Protein AF-A0A6A5HI96-F1 (afdb_monomer_lite)

Secondary structure (DSSP, 8-state):
-EEE-SHHHHHHHHHS-SS-EEEEEEPB-TTSSBP--EETTTTEE--HHHHHHTTTTT-EEEEEE-SSS----EEEEEETTEEEEEEE--S--HHHHHHHHHHHHHHHHHHHHHTT-

pLDDT: mean 87.18, std 9.17, range [48.94, 96.75]

Sequence (117 aa):
MKFLETEDDVLRAIAYPEKPVLILYYSLDYENKVFKPWDYDNGGLFDIFEFLKKYETEFDIYFRKRKNDDADWMFCIYYKNQSIAKEHFHEYYSRDVDNKIQKYIKDIECFKRSDNQ

Structure (mmCIF, N/CA/C/O backbone):
data_AF-A0A6A5HI96-F1
#
_entry.id   AF-A0A6A5HI96-F1
#
loop_
_atom_site.group_PDB
_atom_site.id
_atom_site.type_symbol
_atom_site.label_atom_id
_atom_site.label_alt_id
_atom_site.label_comp_id
_atom_site.label_asym_id
_atom_site.label_entity_id
_atom_site.label_seq_id
_atom_site.pdbx_PDB_ins_code
_atom_site.Cartn_x
_atom_site.Cartn_y
_atom_site.Cartn_z
_atom_site.occupancy
_atom_site.B_iso_or_equiv
_atom_site.auth_seq_id
_atom_site.auth_comp_id
_atom_site.auth_asym_id
_atom_site.auth_atom_id
_atom_site.pdbx_PDB_model_num
ATOM 1 N N . MET A 1 1 ? 6.796 -5.993 5.815 1.00 87.50 1 MET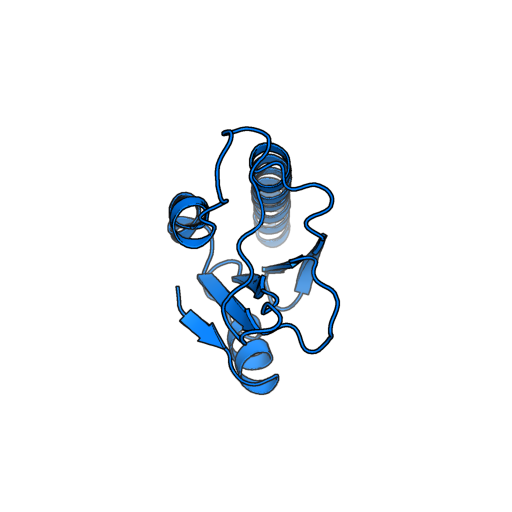 A N 1
ATOM 2 C CA . MET A 1 1 ? 6.317 -5.917 4.412 1.00 87.50 1 MET A CA 1
ATOM 3 C C . MET A 1 1 ? 6.273 -7.294 3.744 1.00 87.50 1 MET A C 1
ATOM 5 O O . MET A 1 1 ? 7.171 -8.088 4.008 1.00 87.50 1 MET A O 1
ATOM 9 N N . LYS A 1 2 ? 5.267 -7.603 2.905 1.00 90.50 2 LYS A N 1
ATOM 10 C CA . LYS A 1 2 ? 5.154 -8.884 2.154 1.00 90.50 2 LYS A CA 1
ATOM 11 C C . LYS A 1 2 ? 4.566 -8.690 0.745 1.00 90.50 2 LYS A C 1
ATOM 13 O O . LYS A 1 2 ? 3.799 -7.757 0.539 1.00 90.50 2 LYS A O 1
ATOM 18 N N . PHE A 1 3 ? 4.885 -9.579 -0.198 1.00 91.88 3 PHE A N 1
ATOM 19 C CA . PHE A 1 3 ? 4.302 -9.586 -1.549 1.00 91.88 3 PHE A CA 1
ATOM 20 C C . PHE A 1 3 ? 3.083 -10.512 -1.623 1.00 91.88 3 PHE A C 1
ATOM 22 O O . PHE A 1 3 ? 3.074 -11.576 -1.004 1.00 91.88 3 PHE A O 1
ATOM 29 N N . LEU A 1 4 ? 2.060 -10.082 -2.358 1.00 93.81 4 LEU A N 1
ATOM 30 C CA . LEU A 1 4 ? 0.810 -10.795 -2.594 1.00 93.81 4 LEU A CA 1
ATOM 31 C C . LEU A 1 4 ? 0.698 -11.114 -4.084 1.00 93.81 4 LEU A C 1
ATOM 33 O O . LEU A 1 4 ? 0.716 -10.206 -4.920 1.00 93.81 4 LEU A O 1
ATOM 37 N N . GLU A 1 5 ? 0.530 -12.394 -4.399 1.00 90.88 5 GLU A N 1
ATOM 38 C CA . GLU A 1 5 ? 0.505 -12.883 -5.780 1.00 90.88 5 GLU A CA 1
ATOM 39 C C . GLU A 1 5 ? -0.932 -12.989 -6.310 1.00 90.88 5 GLU A C 1
ATOM 41 O O . GLU A 1 5 ? -1.208 -12.710 -7.479 1.00 90.88 5 GLU A O 1
ATOM 46 N N . THR A 1 6 ? -1.882 -13.351 -5.443 1.00 91.12 6 THR A N 1
ATOM 47 C CA . THR A 1 6 ? -3.253 -13.702 -5.841 1.00 91.12 6 THR A CA 1
ATOM 48 C C . THR A 1 6 ? -4.311 -12.815 -5.190 1.00 91.12 6 THR A C 1
ATOM 50 O O . THR A 1 6 ? -4.070 -12.136 -4.194 1.00 91.12 6 THR A O 1
ATOM 53 N N . GLU A 1 7 ? -5.514 -12.745 -5.777 1.00 89.69 7 GLU A N 1
ATOM 54 C CA . GLU A 1 7 ? -6.676 -12.066 -5.155 1.00 89.69 7 GLU A CA 1
AT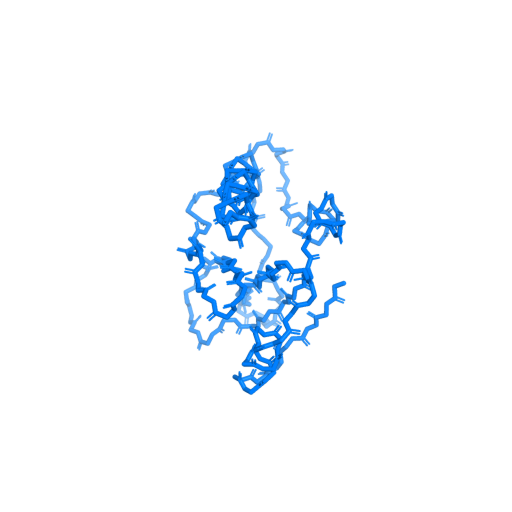OM 55 C C . GLU A 1 7 ? -7.032 -12.666 -3.800 1.00 89.69 7 GLU A C 1
ATOM 57 O O . GLU A 1 7 ? -7.276 -11.911 -2.862 1.00 89.69 7 GLU A O 1
ATOM 62 N N . ASP A 1 8 ? -6.921 -13.983 -3.662 1.00 93.12 8 ASP A N 1
ATOM 63 C CA . ASP A 1 8 ? -7.105 -14.676 -2.390 1.00 93.12 8 ASP A CA 1
ATOM 64 C C . ASP A 1 8 ? -6.116 -14.206 -1.319 1.00 93.12 8 ASP A C 1
ATOM 66 O O . ASP A 1 8 ? -6.511 -14.032 -0.166 1.00 93.12 8 ASP A O 1
ATOM 70 N N . ASP A 1 9 ? -4.856 -13.936 -1.675 1.00 93.44 9 ASP A N 1
ATOM 71 C CA . ASP A 1 9 ? -3.881 -13.397 -0.719 1.00 93.44 9 ASP A CA 1
ATOM 72 C C . ASP A 1 9 ? -4.287 -12.004 -0.224 1.00 93.44 9 ASP A C 1
ATOM 74 O O . ASP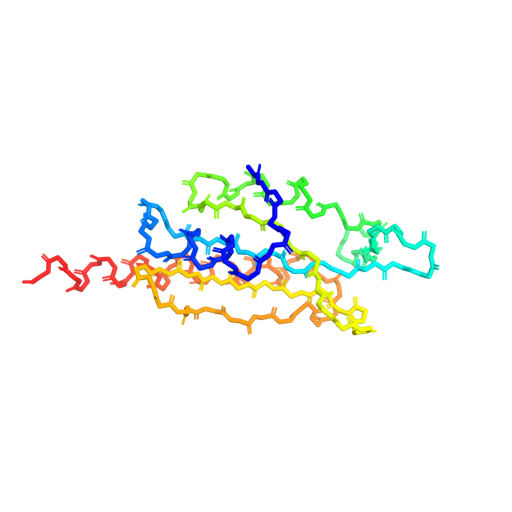 A 1 9 ? -4.154 -11.707 0.963 1.00 93.44 9 ASP A O 1
ATOM 78 N N . VAL A 1 10 ? -4.835 -11.160 -1.109 1.00 91.88 10 VAL A N 1
ATOM 79 C CA . VAL A 1 10 ? -5.381 -9.850 -0.717 1.00 91.88 10 VAL A CA 1
ATOM 80 C C . VAL A 1 10 ? -6.579 -10.020 0.203 1.00 91.88 10 VAL A C 1
ATOM 82 O O . VAL A 1 10 ? -6.611 -9.387 1.254 1.00 91.88 10 VAL A O 1
ATOM 85 N N . LEU A 1 11 ? -7.530 -10.889 -0.148 1.00 92.31 11 LEU A N 1
ATOM 86 C CA . LEU A 1 11 ? -8.706 -11.149 0.683 1.00 92.31 11 LEU A CA 1
ATOM 87 C C . LEU A 1 11 ? -8.303 -11.638 2.077 1.00 92.31 11 LEU A C 1
ATOM 89 O O . LEU A 1 11 ? -8.817 -11.138 3.073 1.00 92.31 11 LEU A O 1
ATOM 93 N N . ARG A 1 12 ? -7.336 -12.557 2.164 1.00 91.88 12 ARG A N 1
ATOM 94 C CA . ARG A 1 12 ? -6.806 -13.050 3.443 1.00 91.88 12 ARG A CA 1
ATOM 95 C C . ARG A 1 12 ? -6.121 -11.953 4.248 1.00 91.88 12 ARG A C 1
ATOM 97 O O . ARG A 1 12 ? -6.330 -11.891 5.455 1.00 91.88 12 ARG A O 1
ATOM 104 N N . ALA A 1 13 ? -5.339 -11.091 3.596 1.00 91.81 13 ALA A N 1
ATOM 105 C CA . ALA A 1 13 ? -4.661 -9.983 4.262 1.00 91.81 13 ALA A CA 1
ATOM 106 C C . ALA A 1 13 ? -5.652 -8.990 4.886 1.00 91.81 13 ALA A C 1
ATOM 108 O O . ALA A 1 13 ? -5.387 -8.474 5.964 1.00 91.81 13 ALA A O 1
ATOM 109 N N . ILE A 1 14 ? -6.798 -8.742 4.241 1.00 92.75 14 ILE A N 1
ATOM 110 C CA . ILE A 1 14 ? -7.765 -7.733 4.700 1.00 92.75 14 ILE A CA 1
ATOM 111 C C . ILE A 1 14 ? -8.916 -8.285 5.545 1.00 92.75 14 ILE A C 1
ATOM 113 O O . ILE A 1 14 ? -9.669 -7.472 6.065 1.00 92.75 14 ILE A O 1
ATOM 117 N N . ALA A 1 15 ? -9.094 -9.608 5.652 1.00 88.69 15 ALA A N 1
ATOM 118 C CA . ALA A 1 15 ? -10.271 -10.219 6.287 1.00 88.69 15 ALA A CA 1
ATOM 119 C C . ALA A 1 15 ? -10.233 -10.252 7.823 1.00 88.69 15 ALA A C 1
ATOM 121 O O . ALA A 1 15 ? -11.291 -10.259 8.451 1.00 88.69 15 ALA A O 1
ATOM 122 N N . TYR A 1 16 ? -9.045 -10.318 8.428 1.00 81.50 16 TYR A N 1
ATOM 123 C CA . TYR A 1 16 ? -8.881 -10.327 9.888 1.00 81.50 16 TYR A CA 1
ATOM 124 C C . TYR A 1 16 ? -7.598 -9.609 10.325 1.00 81.50 16 TYR A C 1
ATOM 126 O O . TYR A 1 16 ? -6.750 -10.221 10.977 1.00 81.50 16 TYR A O 1
ATOM 134 N N . PRO A 1 17 ? -7.390 -8.341 9.937 1.00 81.81 17 PRO A N 1
ATOM 135 C CA . PRO A 1 17 ? -6.115 -7.707 10.194 1.00 81.81 17 PRO A CA 1
ATOM 136 C C . PRO A 1 17 ? -6.063 -7.149 11.625 1.00 81.81 17 PRO A C 1
ATOM 138 O O . PRO A 1 17 ? -7.011 -6.516 12.098 1.00 81.81 17 PRO A O 1
ATOM 141 N N . GLU A 1 18 ? -4.951 -7.385 12.326 1.00 84.12 18 GLU A N 1
ATOM 142 C CA . GLU A 1 18 ? -4.721 -6.837 13.673 1.00 84.12 18 GLU A CA 1
ATOM 143 C C . GLU A 1 18 ? -4.477 -5.321 13.624 1.00 84.12 18 GLU A C 1
ATOM 145 O O . GLU A 1 18 ? -4.880 -4.579 14.524 1.00 84.12 18 GLU A O 1
ATOM 150 N N . LYS A 1 19 ? -3.851 -4.851 12.540 1.00 91.81 19 LYS A N 1
ATOM 151 C CA . LYS A 1 19 ? -3.618 -3.438 12.237 1.00 91.81 19 LYS A CA 1
ATOM 152 C C . LYS A 1 19 ? -4.356 -3.031 10.962 1.00 91.81 19 LYS A C 1
ATOM 154 O O . LYS A 1 19 ? -4.748 -3.881 10.174 1.00 91.81 19 LYS A O 1
ATOM 159 N N . PRO A 1 20 ? -4.560 -1.732 10.706 1.00 95.69 20 PRO A N 1
ATOM 160 C CA . PRO A 1 20 ? -4.919 -1.284 9.367 1.00 95.69 20 PRO A CA 1
ATOM 161 C C . PRO A 1 20 ? -3.952 -1.840 8.313 1.00 95.69 20 PRO A C 1
ATOM 163 O O . PRO A 1 20 ? -2.756 -1.963 8.561 1.00 95.69 20 PRO A O 1
ATOM 166 N N . VAL A 1 21 ? -4.456 -2.160 7.127 1.00 96.69 21 VAL A N 1
ATOM 167 C CA . VAL A 1 21 ? -3.666 -2.767 6.051 1.00 96.69 21 VAL A CA 1
ATOM 168 C C . VAL A 1 21 ? -3.409 -1.733 4.971 1.00 96.69 21 VAL A C 1
ATOM 170 O O . VAL A 1 21 ? -4.355 -1.115 4.487 1.00 96.69 21 VAL A O 1
ATOM 173 N N . LEU A 1 22 ? -2.157 -1.581 4.546 1.00 96.75 22 LEU A N 1
ATOM 174 C CA . LEU A 1 22 ? -1.783 -0.781 3.380 1.00 96.75 22 LEU A CA 1
ATOM 175 C C . LEU A 1 22 ? -1.301 -1.723 2.279 1.00 96.75 22 LEU A C 1
ATOM 177 O O . LEU A 1 22 ? -0.301 -2.417 2.444 1.00 96.75 22 LEU A O 1
ATOM 181 N N . ILE A 1 23 ? -2.000 -1.746 1.145 1.00 95.62 23 ILE A N 1
ATOM 182 C CA . ILE A 1 23 ? -1.595 -2.520 -0.032 1.00 95.62 23 ILE A CA 1
ATOM 183 C C . ILE A 1 23 ? -1.149 -1.554 -1.118 1.00 95.62 23 ILE A C 1
ATOM 185 O O . ILE A 1 23 ? -1.968 -0.814 -1.665 1.00 95.62 23 ILE A O 1
ATOM 189 N N . LEU A 1 24 ? 0.136 -1.590 -1.453 1.00 93.56 24 LEU A N 1
ATOM 190 C CA . LEU A 1 24 ? 0.681 -0.885 -2.601 1.00 93.56 24 LEU A CA 1
ATOM 191 C C . LEU A 1 24 ? 0.568 -1.763 -3.849 1.00 93.56 24 LEU A C 1
ATOM 193 O O . LEU A 1 24 ? 1.104 -2.871 -3.896 1.00 93.56 24 LEU A O 1
ATOM 197 N N . TYR A 1 25 ? -0.077 -1.234 -4.881 1.00 91.88 25 TYR A N 1
ATOM 198 C CA . TYR A 1 25 ? -0.119 -1.837 -6.201 1.00 91.88 25 TYR A CA 1
ATOM 199 C C . TYR A 1 25 ? 0.906 -1.161 -7.103 1.00 91.88 25 TYR A C 1
ATOM 201 O O . TYR A 1 25 ? 0.750 0.007 -7.466 1.00 91.88 25 TYR A O 1
ATOM 209 N N . TYR A 1 26 ? 1.942 -1.910 -7.464 1.00 88.81 26 TYR A N 1
ATOM 210 C CA . TYR A 1 26 ? 3.018 -1.431 -8.322 1.00 88.81 26 TYR A CA 1
ATOM 211 C C . TYR A 1 26 ? 2.859 -1.954 -9.749 1.00 88.81 26 TYR A C 1
ATOM 213 O O . TYR A 1 26 ? 2.353 -3.057 -9.985 1.00 88.81 26 TYR A O 1
ATOM 221 N N . SER A 1 27 ? 3.347 -1.160 -10.693 1.00 87.06 27 SER A N 1
ATOM 222 C CA . SER A 1 27 ? 3.419 -1.504 -12.112 1.00 87.06 27 SER A CA 1
ATOM 223 C C . SER A 1 27 ? 4.832 -1.952 -12.483 1.00 87.06 27 SER A C 1
ATOM 225 O O . SER A 1 27 ? 5.809 -1.631 -11.795 1.00 87.06 27 SER A O 1
ATOM 227 N N . LEU A 1 28 ? 4.934 -2.739 -13.552 1.00 85.19 28 LEU A N 1
ATOM 228 C CA . LEU A 1 28 ? 6.211 -3.131 -14.140 1.00 85.19 28 LEU A CA 1
ATOM 229 C C . LEU A 1 28 ? 6.500 -2.276 -15.379 1.00 85.19 28 LEU A C 1
ATOM 231 O O . LEU A 1 28 ? 5.571 -1.791 -16.019 1.00 85.19 28 LEU A O 1
ATOM 235 N N . ASP A 1 29 ? 7.773 -2.108 -15.714 1.00 81.12 29 ASP A N 1
ATOM 236 C CA . ASP A 1 29 ? 8.206 -1.538 -16.986 1.00 81.12 29 ASP A CA 1
ATOM 237 C C . ASP A 1 29 ? 8.179 -2.580 -18.123 1.00 81.12 29 ASP A C 1
ATOM 239 O O . ASP A 1 29 ? 7.837 -3.752 -17.932 1.00 81.12 29 ASP A O 1
ATOM 243 N N . TYR A 1 30 ? 8.565 -2.150 -19.327 1.00 81.94 30 TYR A N 1
ATOM 244 C CA . TYR A 1 30 ? 8.625 -2.998 -20.523 1.00 81.94 30 TYR A CA 1
ATOM 245 C C . TYR A 1 30 ? 9.654 -4.141 -20.423 1.00 81.94 30 TYR A C 1
ATOM 247 O O . TYR A 1 30 ? 9.601 -5.078 -21.218 1.00 81.94 30 TYR A O 1
ATOM 255 N N . GLU A 1 31 ? 10.570 -4.099 -19.450 1.00 85.69 31 GLU A N 1
ATOM 256 C CA . GLU A 1 31 ? 11.538 -5.163 -19.163 1.00 85.69 31 GLU A CA 1
ATOM 257 C C . GLU A 1 31 ? 11.071 -6.097 -18.032 1.00 85.69 31 GLU A C 1
ATOM 259 O O . GLU A 1 31 ? 11.840 -6.942 -17.572 1.00 85.69 31 GLU A O 1
ATOM 264 N N . ASN A 1 32 ? 9.816 -5.978 -17.579 1.00 82.00 32 ASN A N 1
ATOM 265 C CA . ASN A 1 32 ? 9.257 -6.684 -16.421 1.00 82.00 32 ASN A CA 1
ATOM 266 C C . ASN A 1 32 ? 9.952 -6.371 -15.083 1.00 82.00 32 ASN A C 1
ATOM 268 O O . ASN A 1 32 ? 9.864 -7.161 -14.137 1.00 82.00 32 ASN A O 1
ATOM 272 N N . LYS A 1 33 ? 10.618 -5.221 -14.960 1.00 84.75 33 LYS A N 1
ATOM 273 C CA . LYS A 1 33 ? 11.155 -4.734 -13.683 1.00 84.75 33 LYS A CA 1
ATOM 274 C C . LYS A 1 33 ? 10.141 -3.823 -13.013 1.00 84.75 33 LYS A C 1
ATOM 276 O O . LYS A 1 33 ? 9.285 -3.245 -13.667 1.00 84.75 33 LYS A O 1
ATOM 281 N N . VAL A 1 34 ? 10.220 -3.691 -11.691 1.00 84.62 34 VAL A N 1
ATOM 282 C CA . VAL A 1 34 ? 9.375 -2.744 -10.952 1.00 84.62 34 VAL A CA 1
ATOM 283 C C . VAL A 1 34 ? 9.650 -1.334 -11.473 1.00 84.62 34 VAL A C 1
ATOM 285 O O . VAL A 1 34 ? 10.773 -0.843 -11.345 1.00 84.62 34 VAL A O 1
ATOM 288 N N . PHE A 1 35 ? 8.633 -0.698 -12.058 1.00 84.25 35 PHE A N 1
ATOM 289 C CA . PHE A 1 35 ? 8.737 0.660 -12.578 1.00 84.25 35 PHE A CA 1
ATOM 290 C C . PHE A 1 35 ? 8.981 1.616 -11.414 1.00 84.25 35 PHE A C 1
ATOM 292 O O . PHE A 1 35 ? 8.125 1.725 -10.550 1.00 84.25 35 PHE A O 1
ATOM 299 N N . LYS A 1 36 ? 10.126 2.297 -11.367 1.00 83.12 36 LYS A N 1
ATOM 300 C CA . LYS A 1 36 ? 10.427 3.263 -10.303 1.00 83.12 36 LYS A CA 1
ATOM 301 C C . LYS A 1 36 ? 10.106 4.673 -10.789 1.00 83.12 36 LYS A C 1
ATOM 303 O O . LYS A 1 36 ? 10.801 5.151 -11.688 1.00 83.12 36 LYS A O 1
ATOM 308 N N . PRO A 1 37 ? 9.101 5.346 -10.218 1.00 80.56 37 PRO A N 1
ATOM 309 C CA . PRO A 1 37 ? 8.782 6.694 -10.646 1.00 80.56 37 PRO A CA 1
ATOM 310 C C . PRO A 1 37 ? 9.847 7.709 -10.227 1.00 80.56 37 PRO A C 1
ATOM 312 O O . PRO A 1 37 ? 10.572 7.494 -9.259 1.00 80.56 37 PRO A O 1
ATOM 315 N N . TRP A 1 38 ? 9.937 8.826 -10.948 1.00 84.25 38 TRP A N 1
ATOM 316 C CA . TRP A 1 38 ? 10.810 9.939 -10.576 1.00 84.25 38 TRP A CA 1
ATOM 317 C C . TRP A 1 38 ? 10.146 10.800 -9.505 1.00 84.25 38 TRP A C 1
ATOM 319 O O . TRP A 1 38 ? 9.125 11.410 -9.778 1.00 84.25 38 TRP A O 1
ATOM 329 N N . ASP A 1 39 ? 10.733 10.883 -8.318 1.00 86.81 39 ASP A N 1
ATOM 330 C CA . ASP A 1 39 ? 10.302 11.781 -7.254 1.00 86.81 39 ASP A CA 1
ATOM 331 C C . ASP A 1 39 ? 10.727 13.225 -7.545 1.00 86.81 39 ASP A C 1
ATOM 333 O O . ASP A 1 39 ? 11.907 13.584 -7.439 1.00 86.81 39 ASP A O 1
ATOM 337 N N . TYR A 1 40 ? 9.761 14.072 -7.889 1.00 85.12 40 TYR A N 1
ATOM 338 C CA . TYR A 1 40 ? 10.013 15.485 -8.161 1.00 85.12 40 TYR A CA 1
ATOM 339 C C . TYR A 1 40 ? 10.346 16.296 -6.902 1.00 85.12 40 TYR A C 1
ATOM 341 O O . TYR A 1 40 ? 11.012 17.323 -7.026 1.00 85.12 40 TYR A O 1
ATOM 349 N N . ASP A 1 41 ? 9.939 15.849 -5.706 1.00 84.62 41 ASP A N 1
ATOM 350 C CA . ASP A 1 41 ? 10.264 16.547 -4.454 1.00 84.62 41 ASP A CA 1
ATOM 351 C C . ASP A 1 41 ? 11.742 16.380 -4.078 1.00 84.62 41 ASP A C 1
ATOM 353 O O . ASP A 1 41 ? 12.365 17.313 -3.570 1.00 84.62 41 ASP A O 1
ATOM 357 N N . ASN A 1 42 ? 12.302 15.193 -4.329 1.00 83.50 42 ASN A N 1
ATOM 358 C CA . ASN A 1 42 ? 13.657 14.826 -3.909 1.00 83.50 42 ASN A CA 1
ATOM 359 C C . ASN A 1 42 ? 14.673 14.778 -5.064 1.00 83.50 42 ASN A C 1
ATOM 361 O O . ASN A 1 42 ? 15.868 14.621 -4.816 1.00 83.50 42 ASN A O 1
ATOM 365 N N . GLY A 1 43 ? 14.227 14.929 -6.317 1.00 82.88 43 GLY A N 1
ATOM 366 C CA . GLY A 1 43 ? 15.102 14.971 -7.491 1.00 82.88 43 GLY A CA 1
ATOM 367 C C . GLY A 1 43 ? 15.806 13.641 -7.776 1.00 82.88 43 GLY A C 1
ATOM 368 O O . GLY A 1 43 ? 17.000 13.631 -8.076 1.00 82.88 43 GLY A O 1
ATOM 369 N N . GLY A 1 44 ? 15.085 12.522 -7.673 1.00 86.94 44 GLY A N 1
ATOM 370 C CA . GLY A 1 44 ? 15.641 11.181 -7.869 1.00 86.94 44 GLY A CA 1
ATOM 371 C C . GLY A 1 44 ? 14.567 10.119 -8.077 1.00 86.94 44 GLY A C 1
ATOM 372 O O . GLY A 1 44 ? 13.383 10.417 -8.054 1.00 86.94 44 GLY A O 1
ATOM 373 N N . LEU A 1 45 ? 14.958 8.858 -8.272 1.00 85.62 45 LEU A N 1
ATOM 374 C CA . LEU A 1 45 ? 13.989 7.757 -8.321 1.00 85.62 45 LEU A CA 1
ATOM 375 C C . LEU A 1 45 ? 13.362 7.540 -6.941 1.00 85.62 45 LEU A C 1
ATOM 377 O O . LEU A 1 45 ? 14.070 7.450 -5.939 1.00 85.62 45 LEU A O 1
ATOM 381 N N . PHE A 1 46 ? 12.042 7.411 -6.903 1.00 86.19 46 PHE A N 1
ATOM 382 C CA . PHE A 1 46 ? 11.293 7.201 -5.680 1.00 86.19 46 PHE A CA 1
ATOM 383 C C . PHE A 1 46 ? 11.479 5.771 -5.160 1.00 86.19 46 PHE A C 1
ATOM 385 O O . PHE A 1 46 ? 11.004 4.800 -5.761 1.00 86.19 46 PHE A O 1
ATOM 392 N N . ASP A 1 47 ? 12.162 5.634 -4.024 1.00 87.06 47 ASP A N 1
ATOM 393 C CA . ASP A 1 47 ? 12.263 4.362 -3.314 1.00 87.06 47 ASP A CA 1
ATOM 394 C C . ASP A 1 47 ? 11.068 4.183 -2.373 1.00 87.06 47 ASP A C 1
ATOM 396 O O . ASP A 1 47 ? 11.081 4.587 -1.209 1.00 87.06 47 ASP A O 1
ATOM 400 N N . ILE A 1 48 ? 10.008 3.569 -2.894 1.00 86.00 48 ILE A N 1
ATOM 401 C CA . ILE A 1 48 ? 8.789 3.326 -2.121 1.00 86.00 48 ILE A CA 1
ATOM 402 C C . ILE A 1 48 ? 8.988 2.352 -0.964 1.00 86.00 48 ILE A C 1
ATOM 404 O O . ILE A 1 48 ? 8.286 2.457 0.038 1.00 86.00 48 ILE A O 1
ATOM 408 N N . PHE A 1 49 ? 9.928 1.410 -1.078 1.00 86.38 49 PHE A N 1
ATOM 409 C CA . PHE A 1 49 ? 10.180 0.460 0.000 1.00 86.38 49 PHE A CA 1
ATOM 410 C C . PHE A 1 49 ? 10.769 1.195 1.194 1.00 86.38 49 PHE A C 1
ATOM 412 O O . PHE A 1 49 ? 10.278 1.027 2.307 1.00 86.38 49 PHE A O 1
ATOM 419 N N . GLU A 1 50 ? 11.765 2.052 0.956 1.00 89.50 50 GLU A N 1
ATOM 420 C CA . GLU A 1 50 ? 12.329 2.901 2.003 1.00 89.50 50 GLU A CA 1
ATOM 421 C C . GLU A 1 50 ? 11.290 3.887 2.542 1.00 89.50 50 GLU A C 1
ATOM 423 O O . GLU A 1 50 ? 11.113 4.000 3.754 1.00 89.50 50 GLU A O 1
ATOM 428 N N . PHE A 1 51 ? 10.539 4.543 1.655 1.00 90.69 51 PHE A N 1
ATOM 429 C CA . PHE A 1 51 ? 9.508 5.501 2.044 1.00 90.69 51 PHE A CA 1
ATOM 430 C C . PHE A 1 51 ? 8.447 4.886 2.961 1.00 90.69 51 PHE A C 1
ATOM 432 O O . PHE A 1 51 ? 8.023 5.536 3.914 1.00 90.69 51 PHE A O 1
ATOM 439 N N . LEU A 1 52 ? 8.014 3.649 2.696 1.00 92.81 52 LEU A N 1
ATOM 440 C CA . LEU A 1 52 ? 6.959 2.997 3.470 1.00 92.81 52 LEU A CA 1
ATOM 441 C C . LEU A 1 52 ? 7.429 2.467 4.833 1.00 92.81 52 LEU A C 1
ATOM 443 O O . LEU A 1 52 ? 6.579 2.180 5.675 1.00 92.81 52 LEU A O 1
ATOM 447 N N . LYS A 1 53 ? 8.743 2.375 5.102 1.00 93.94 53 LYS A N 1
ATOM 448 C CA . LYS A 1 53 ? 9.260 1.895 6.401 1.00 93.94 53 LYS A CA 1
ATOM 449 C C . LYS A 1 53 ? 8.759 2.720 7.580 1.00 93.94 53 LYS A C 1
ATOM 451 O O . LYS A 1 53 ? 8.478 2.169 8.639 1.00 93.94 53 LYS A O 1
ATOM 456 N N . LYS A 1 54 ? 8.583 4.032 7.389 1.00 95.00 54 LYS A N 1
ATOM 457 C CA . LYS A 1 54 ? 8.072 4.939 8.433 1.00 95.00 54 LYS A CA 1
ATOM 458 C C . LYS A 1 54 ? 6.626 4.653 8.859 1.00 95.00 54 LYS A C 1
ATOM 460 O O . LYS A 1 54 ? 6.170 5.289 9.798 1.00 95.00 54 LYS A O 1
ATOM 465 N N . TYR A 1 55 ? 5.926 3.753 8.163 1.00 95.62 55 TYR A N 1
ATOM 466 C CA . TYR A 1 55 ? 4.535 3.390 8.435 1.00 95.62 55 TYR A CA 1
ATOM 467 C C . TYR A 1 55 ? 4.345 1.944 8.919 1.00 95.62 55 TYR A C 1
ATOM 469 O O . TYR A 1 55 ? 3.210 1.488 9.070 1.00 95.62 55 TYR A O 1
ATOM 477 N N . GLU A 1 56 ? 5.423 1.175 9.112 1.00 93.75 56 GLU A N 1
ATOM 478 C CA . GLU A 1 56 ? 5.328 -0.239 9.519 1.00 93.75 56 GLU A CA 1
ATOM 479 C C . GLU A 1 56 ? 4.762 -0.419 10.937 1.00 93.75 56 GLU A C 1
ATOM 481 O O . GLU A 1 56 ? 4.268 -1.492 11.302 1.00 93.75 56 GLU A O 1
ATOM 486 N N . THR A 1 57 ? 4.828 0.623 11.766 1.00 93.88 57 THR A N 1
ATOM 487 C CA . THR A 1 57 ? 4.221 0.614 13.096 1.00 93.88 57 THR A CA 1
ATOM 488 C C . THR A 1 57 ? 2.704 0.740 13.019 1.00 93.88 57 THR A C 1
ATOM 490 O O . THR A 1 57 ? 2.008 0.038 13.761 1.00 93.88 57 THR A O 1
ATOM 493 N N . GLU A 1 58 ? 2.196 1.552 12.093 1.00 95.19 58 GLU A N 1
ATOM 494 C CA . GLU A 1 58 ? 0.781 1.887 11.923 1.00 95.19 58 GLU A CA 1
ATOM 495 C C . GLU A 1 58 ? 0.033 0.873 11.057 1.00 95.19 58 GLU A C 1
ATOM 497 O O . GLU A 1 58 ? -1.137 0.598 11.336 1.00 95.19 58 GLU A O 1
ATOM 502 N N . PHE A 1 59 ? 0.691 0.314 10.037 1.00 95.75 59 PHE A N 1
ATOM 503 C CA . PHE A 1 59 ? 0.062 -0.561 9.051 1.00 95.75 59 PHE A CA 1
ATOM 504 C C . PHE A 1 59 ? 0.750 -1.916 8.914 1.00 95.75 59 PHE A C 1
ATOM 506 O O . PHE A 1 59 ? 1.974 -2.029 8.957 1.00 95.75 59 PHE A O 1
ATOM 513 N N . ASP A 1 60 ? -0.050 -2.930 8.595 1.00 95.31 60 ASP A N 1
ATOM 514 C CA . ASP A 1 60 ? 0.450 -4.122 7.922 1.00 95.31 60 ASP A CA 1
ATOM 515 C C . ASP A 1 60 ? 0.590 -3.817 6.425 1.00 95.31 60 ASP A C 1
ATOM 517 O O . ASP A 1 60 ? -0.393 -3.593 5.713 1.00 95.31 60 ASP A O 1
ATOM 521 N N . ILE A 1 61 ? 1.838 -3.755 5.952 1.00 96.00 61 ILE A N 1
ATOM 522 C CA . ILE A 1 61 ? 2.164 -3.284 4.601 1.00 96.00 61 ILE A CA 1
ATOM 523 C C . ILE A 1 61 ? 2.397 -4.455 3.645 1.00 96.00 61 ILE A C 1
ATOM 525 O O . ILE A 1 61 ? 3.247 -5.327 3.885 1.00 96.00 61 ILE A O 1
ATOM 529 N N . TYR A 1 62 ? 1.703 -4.416 2.512 1.00 95.69 62 TYR A N 1
ATOM 530 C CA . TYR A 1 62 ? 1.775 -5.411 1.452 1.00 95.69 62 TYR A CA 1
ATOM 531 C C . TYR A 1 62 ? 2.001 -4.786 0.078 1.00 95.69 62 TYR A C 1
ATOM 533 O O . TYR A 1 62 ? 1.630 -3.644 -0.180 1.00 95.69 62 TYR A O 1
ATOM 541 N N . PHE A 1 63 ? 2.571 -5.579 -0.821 1.00 94.00 63 PHE A N 1
ATOM 542 C CA . PHE A 1 63 ? 2.869 -5.206 -2.197 1.00 94.00 63 PHE A CA 1
ATOM 543 C C . PHE A 1 63 ? 2.170 -6.158 -3.147 1.00 94.00 63 PHE A C 1
ATOM 545 O O . PHE A 1 63 ? 2.151 -7.364 -2.915 1.00 94.00 63 PHE A O 1
ATOM 552 N N . ARG A 1 64 ? 1.629 -5.632 -4.238 1.00 92.75 64 ARG A N 1
ATOM 553 C CA . ARG A 1 64 ? 0.957 -6.434 -5.251 1.00 92.75 64 ARG A CA 1
ATOM 554 C C . ARG A 1 64 ? 1.227 -5.898 -6.645 1.00 92.75 64 ARG A C 1
ATOM 556 O O . ARG A 1 64 ? 1.102 -4.704 -6.891 1.00 92.75 64 ARG A O 1
ATOM 563 N N . LYS A 1 65 ? 1.514 -6.789 -7.592 1.00 90.38 65 LYS A N 1
ATOM 564 C CA . LYS A 1 65 ? 1.557 -6.408 -9.004 1.00 90.38 65 LYS A CA 1
ATOM 565 C C . LYS A 1 65 ? 0.164 -5.965 -9.468 1.00 90.38 65 LYS A C 1
ATOM 567 O O . LYS A 1 65 ? -0.828 -6.675 -9.266 1.00 90.38 65 LYS A O 1
ATOM 572 N N . ARG A 1 66 ? 0.077 -4.801 -10.110 1.00 86.06 66 ARG A N 1
ATOM 573 C CA . ARG A 1 66 ? -1.157 -4.312 -10.737 1.00 86.06 66 ARG A CA 1
ATOM 574 C C . ARG A 1 66 ? -1.494 -5.174 -11.966 1.00 86.06 66 ARG A C 1
ATOM 576 O O . ARG A 1 66 ? -0.608 -5.563 -12.719 1.00 86.06 66 ARG A O 1
ATOM 583 N N . LYS A 1 67 ? -2.780 -5.508 -12.153 1.00 75.94 67 LYS A N 1
ATOM 584 C CA . LYS A 1 67 ? -3.250 -6.404 -13.233 1.00 75.94 67 LYS A CA 1
ATOM 585 C C . LYS A 1 67 ? -3.238 -5.772 -14.646 1.00 75.94 67 LYS A C 1
ATOM 587 O O . LYS A 1 67 ? -3.380 -6.529 -15.596 1.00 75.94 67 LYS A O 1
ATOM 592 N N . ASN A 1 68 ? -3.051 -4.453 -14.791 1.00 66.06 68 ASN A N 1
ATOM 593 C CA . ASN A 1 68 ? -3.165 -3.723 -16.068 1.00 66.06 68 ASN A CA 1
ATOM 594 C C . ASN A 1 68 ? -1.920 -2.874 -16.384 1.00 66.06 68 ASN A C 1
ATOM 596 O O . ASN A 1 68 ? -1.263 -2.409 -15.453 1.00 66.06 68 ASN A O 1
ATOM 600 N N . ASP A 1 69 ? -1.708 -2.592 -17.678 1.00 56.25 69 ASP A N 1
ATOM 601 C CA . ASP A 1 69 ? -0.670 -1.727 -18.288 1.00 56.25 69 ASP A CA 1
ATOM 602 C C . ASP A 1 69 ? -0.740 -0.235 -17.892 1.00 56.25 69 ASP A C 1
ATOM 604 O O . ASP A 1 69 ? -0.067 0.608 -18.487 1.00 56.25 69 ASP A O 1
ATOM 608 N N . ASP A 1 70 ? -1.543 0.123 -16.888 1.00 57.34 70 ASP A N 1
ATOM 609 C CA . ASP A 1 70 ? -1.495 1.470 -16.330 1.00 57.34 70 ASP A CA 1
ATOM 610 C C . ASP A 1 70 ? -0.170 1.631 -15.577 1.00 57.34 70 ASP A C 1
ATOM 612 O O . ASP A 1 70 ? 0.066 0.982 -14.551 1.00 57.34 70 ASP A O 1
ATOM 616 N N . ALA A 1 71 ? 0.691 2.512 -16.084 1.00 61.69 71 ALA A N 1
ATOM 617 C CA . ALA A 1 71 ? 2.001 2.799 -15.502 1.00 61.69 71 ALA A CA 1
ATOM 618 C C . ALA A 1 71 ? 1.911 3.328 -14.059 1.00 61.69 71 ALA A C 1
ATOM 620 O O . ALA A 1 71 ? 2.837 3.137 -13.268 1.00 61.69 71 ALA A O 1
ATOM 621 N N . ASP A 1 72 ? 0.782 3.940 -13.700 1.00 77.88 72 ASP A N 1
ATOM 622 C CA . ASP A 1 72 ? 0.638 4.615 -12.419 1.00 77.88 72 ASP A CA 1
ATOM 623 C C . ASP A 1 72 ? 0.489 3.614 -11.272 1.00 77.88 72 ASP A C 1
ATOM 625 O O . ASP A 1 72 ? -0.369 2.722 -11.266 1.00 77.88 72 ASP A O 1
ATOM 629 N N . TRP A 1 73 ? 1.312 3.792 -10.247 1.00 86.69 73 TRP A N 1
ATOM 630 C CA . TRP A 1 73 ? 1.143 3.091 -8.985 1.00 86.69 73 TRP A CA 1
ATOM 631 C C . TRP A 1 73 ? -0.135 3.549 -8.277 1.00 86.69 73 TRP A C 1
ATOM 633 O O . TRP A 1 73 ? -0.648 4.647 -8.497 1.00 86.69 73 TRP A O 1
ATOM 643 N N . MET A 1 74 ? -0.659 2.708 -7.393 1.00 90.44 74 MET A N 1
ATOM 644 C CA . MET A 1 74 ? -1.781 3.065 -6.524 1.00 90.44 74 MET A CA 1
ATOM 645 C C . MET A 1 74 ? -1.618 2.405 -5.158 1.00 90.44 74 MET A C 1
ATOM 647 O O . MET A 1 74 ? -0.927 1.396 -5.032 1.00 90.44 74 MET A O 1
ATOM 651 N N . PHE A 1 75 ? -2.277 2.930 -4.133 1.00 93.00 75 PHE A N 1
ATOM 652 C CA . PHE A 1 75 ? -2.369 2.259 -2.842 1.00 93.00 75 PHE A CA 1
ATOM 653 C C . PHE A 1 75 ? -3.818 2.153 -2.378 1.00 93.00 75 PHE A C 1
ATOM 655 O O . PHE A 1 75 ? -4.658 3.005 -2.671 1.00 93.00 75 PHE A O 1
ATOM 662 N N . CYS A 1 76 ? -4.100 1.094 -1.629 1.00 94.88 76 CYS A N 1
ATOM 663 C CA . CYS A 1 76 ? -5.349 0.930 -0.906 1.00 94.88 76 CYS A CA 1
ATOM 664 C C . CYS A 1 76 ? -5.065 0.833 0.588 1.00 94.88 76 CYS A C 1
ATOM 666 O O . CYS A 1 76 ? -4.121 0.149 0.988 1.00 94.88 76 CYS A O 1
ATOM 668 N N . ILE A 1 77 ? -5.913 1.459 1.400 1.00 96.50 77 ILE A N 1
ATOM 669 C CA . ILE A 1 77 ? -5.892 1.298 2.855 1.00 96.50 77 ILE A CA 1
ATOM 670 C C . ILE A 1 77 ? -7.185 0.627 3.290 1.00 96.50 77 ILE A C 1
ATOM 672 O O . ILE A 1 77 ? -8.272 1.068 2.913 1.00 96.50 77 ILE A O 1
ATOM 676 N N . TYR A 1 78 ? -7.059 -0.413 4.108 1.00 95.06 78 TYR A N 1
ATOM 677 C CA . TYR A 1 78 ? -8.176 -1.148 4.680 1.00 95.06 78 TYR A CA 1
ATOM 678 C C . TYR A 1 78 ? -8.152 -1.089 6.204 1.00 95.06 78 TYR A C 1
ATOM 680 O O . TYR A 1 78 ? -7.095 -1.147 6.832 1.00 95.06 78 TYR A O 1
ATOM 688 N N . TYR A 1 79 ? -9.334 -1.028 6.804 1.00 93.00 79 TYR A N 1
ATOM 689 C CA . TYR A 1 79 ? -9.526 -1.120 8.245 1.00 93.00 79 TYR A CA 1
ATOM 690 C C . TYR A 1 79 ? -10.799 -1.921 8.529 1.00 93.00 79 TYR A C 1
ATOM 692 O O . TYR A 1 79 ? -11.841 -1.627 7.949 1.00 93.00 79 TYR A O 1
ATOM 700 N N . LYS A 1 80 ? -10.714 -2.960 9.376 1.00 87.62 80 LYS A N 1
ATOM 701 C CA . LYS A 1 80 ? -11.843 -3.858 9.712 1.00 87.62 80 LYS A CA 1
ATOM 702 C C . LYS A 1 80 ? -12.628 -4.340 8.478 1.00 87.62 80 LYS A C 1
ATOM 704 O O . LYS A 1 80 ? -13.852 -4.249 8.428 1.00 87.62 80 LYS A O 1
ATOM 709 N N . ASN A 1 81 ? -11.912 -4.831 7.467 1.00 81.38 81 ASN A N 1
ATOM 710 C CA . ASN A 1 81 ? -12.463 -5.374 6.216 1.00 81.38 81 ASN A CA 1
ATOM 711 C C . ASN A 1 81 ? -13.156 -4.335 5.317 1.00 81.38 81 ASN A C 1
ATOM 713 O O . ASN A 1 81 ? -13.752 -4.698 4.303 1.00 81.38 81 ASN A O 1
ATOM 717 N N . GLN A 1 82 ? -13.065 -3.047 5.653 1.00 86.81 82 GLN A N 1
ATOM 718 C CA . GL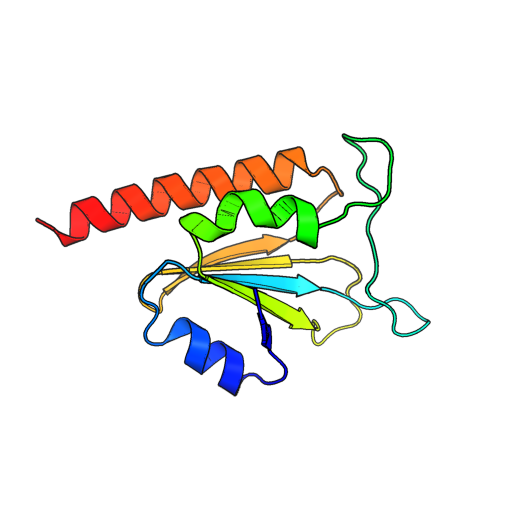N A 1 82 ? -13.579 -1.949 4.843 1.00 86.81 82 GLN A CA 1
ATOM 719 C C . GLN A 1 82 ? -12.436 -1.239 4.124 1.00 86.81 82 GLN A C 1
ATOM 721 O O . GLN A 1 82 ? -11.366 -1.023 4.693 1.00 86.81 82 GLN A O 1
ATOM 726 N N . SER A 1 83 ? -12.669 -0.863 2.867 1.00 91.56 83 SER A N 1
ATOM 727 C CA . SER A 1 83 ? -11.758 -0.005 2.108 1.00 91.56 83 SER A CA 1
ATOM 728 C C . SER A 1 83 ? -11.937 1.442 2.562 1.00 91.56 83 SER A C 1
ATOM 730 O O . SER A 1 83 ? -12.994 2.024 2.337 1.00 91.56 83 SER A O 1
ATOM 732 N N . ILE A 1 84 ? -10.901 2.022 3.163 1.00 92.88 84 ILE A N 1
ATOM 733 C CA . ILE A 1 84 ? -10.881 3.415 3.634 1.00 92.88 84 ILE A CA 1
ATOM 734 C C . ILE A 1 84 ? -10.329 4.350 2.556 1.00 92.88 84 ILE A C 1
ATOM 736 O O . ILE A 1 84 ? -10.797 5.476 2.406 1.00 92.88 84 ILE A O 1
ATOM 740 N N . ALA A 1 85 ? -9.354 3.874 1.780 1.00 93.44 85 ALA A N 1
ATOM 741 C CA . ALA A 1 85 ? -8.717 4.654 0.728 1.00 93.44 85 ALA A CA 1
ATOM 742 C C . ALA A 1 85 ? -8.424 3.797 -0.500 1.00 93.44 85 ALA A C 1
ATOM 744 O O . ALA A 1 85 ? -8.053 2.627 -0.373 1.00 93.44 85 ALA A O 1
ATOM 745 N N . LYS A 1 86 ? -8.534 4.416 -1.676 1.00 92.81 86 LYS A N 1
ATOM 746 C CA . LYS A 1 86 ? -8.071 3.883 -2.957 1.00 92.81 86 LYS A CA 1
ATOM 747 C C . LYS A 1 86 ? -7.525 5.050 -3.771 1.00 92.81 86 LYS A C 1
ATOM 749 O O . LYS A 1 86 ? -8.283 5.755 -4.426 1.00 92.81 86 LYS A O 1
ATOM 754 N N . GLU A 1 87 ? -6.218 5.249 -3.695 1.00 91.12 87 GLU A N 1
ATOM 755 C CA . GLU A 1 87 ? -5.552 6.445 -4.204 1.00 91.12 87 GLU A CA 1
ATOM 756 C C . GLU A 1 87 ? -4.549 6.089 -5.295 1.00 91.12 87 GLU A C 1
ATOM 758 O O . GLU A 1 87 ? -3.765 5.148 -5.157 1.00 91.12 87 GLU A O 1
ATOM 763 N N . HIS A 1 88 ? -4.558 6.866 -6.373 1.00 85.88 88 HIS A N 1
ATOM 764 C CA . HIS A 1 88 ? -3.561 6.787 -7.434 1.00 85.88 88 HIS A CA 1
ATOM 765 C C . HIS A 1 88 ? -2.382 7.713 -7.119 1.00 85.88 88 HIS A C 1
ATOM 767 O O . HIS A 1 88 ? -2.558 8.798 -6.555 1.00 85.88 88 HIS A O 1
ATOM 773 N N . PHE A 1 89 ? -1.179 7.297 -7.515 1.00 80.56 89 PHE A N 1
ATOM 774 C CA . PHE A 1 89 ? 0.004 8.153 -7.529 1.00 80.56 89 PHE A CA 1
ATOM 775 C C . PHE A 1 89 ? -0.090 9.063 -8.757 1.00 80.56 89 PHE A C 1
ATOM 777 O O . PHE A 1 89 ? 0.548 8.819 -9.777 1.00 80.56 89 PHE A O 1
ATOM 784 N N . HIS A 1 90 ? -0.949 10.079 -8.680 1.00 65.88 90 HIS A N 1
ATOM 785 C CA . HIS A 1 90 ? -0.983 11.138 -9.679 1.00 65.88 90 HIS A CA 1
ATOM 786 C C . HIS A 1 90 ? 0.118 12.133 -9.368 1.00 65.88 90 HIS A C 1
ATOM 788 O O . HIS A 1 90 ? 0.068 12.781 -8.330 1.00 65.88 90 HIS A O 1
ATOM 794 N N . GLU A 1 91 ? 1.073 12.227 -10.292 1.00 63.78 91 GLU A N 1
ATOM 795 C CA . GLU A 1 91 ? 2.257 13.073 -10.193 1.00 63.78 91 GLU A CA 1
ATOM 796 C C . GLU A 1 91 ? 3.161 12.635 -9.030 1.00 63.78 91 GLU A C 1
ATOM 798 O O . GLU A 1 91 ? 2.792 12.608 -7.861 1.00 63.78 91 GLU A O 1
ATOM 803 N N . TYR A 1 92 ? 4.361 12.184 -9.369 1.00 69.19 92 TYR A N 1
ATOM 804 C CA . TYR A 1 92 ? 5.274 11.484 -8.473 1.00 69.19 92 TYR A CA 1
ATOM 805 C C . TYR A 1 92 ? 5.927 12.424 -7.439 1.00 69.19 92 TYR A C 1
ATOM 807 O O . TYR A 1 92 ? 7.126 12.680 -7.474 1.00 69.19 92 TYR A O 1
ATOM 815 N N . TYR A 1 93 ? 5.120 12.956 -6.525 1.00 79.56 93 TYR A N 1
ATOM 816 C CA . TYR A 1 93 ? 5.517 13.796 -5.401 1.00 79.56 93 TYR A CA 1
ATOM 817 C C . TYR A 1 93 ? 5.381 12.981 -4.117 1.00 79.56 93 TYR A C 1
ATOM 819 O O . TYR A 1 93 ? 4.270 12.716 -3.643 1.00 79.56 93 TYR A O 1
ATOM 827 N N . SER A 1 94 ? 6.504 12.557 -3.534 1.00 84.69 94 SER A N 1
ATOM 828 C CA . SER A 1 94 ? 6.481 11.756 -2.302 1.00 84.69 94 SER A CA 1
ATOM 829 C C . SER A 1 94 ? 5.796 12.470 -1.134 1.00 84.69 94 SER A C 1
ATOM 831 O O . SER A 1 94 ? 5.221 11.809 -0.263 1.00 84.69 94 SER A O 1
ATOM 833 N N . ARG A 1 95 ? 5.784 13.810 -1.127 1.00 88.50 95 ARG A N 1
ATOM 834 C CA . ARG A 1 95 ? 5.069 14.602 -0.121 1.00 88.50 95 ARG A CA 1
ATOM 835 C C . ARG A 1 95 ? 3.551 14.464 -0.232 1.00 88.50 95 ARG A C 1
ATOM 837 O O . ARG A 1 95 ? 2.884 14.411 0.798 1.00 88.50 95 ARG A O 1
ATOM 844 N N . ASP A 1 96 ? 2.992 14.398 -1.440 1.00 88.88 96 ASP A N 1
ATOM 845 C CA . ASP A 1 96 ? 1.545 14.195 -1.618 1.00 88.88 96 ASP A CA 1
ATOM 846 C C . ASP A 1 96 ? 1.117 12.819 -1.096 1.00 88.88 96 ASP A C 1
ATOM 848 O O . ASP A 1 96 ? 0.161 12.697 -0.328 1.00 88.88 96 ASP A O 1
ATOM 852 N N . VAL A 1 97 ? 1.901 11.790 -1.428 1.00 89.06 97 VAL A N 1
ATOM 853 C CA . VAL A 1 97 ? 1.692 10.424 -0.934 1.00 89.06 97 VAL A CA 1
ATOM 854 C C . VAL A 1 97 ? 1.746 10.393 0.596 1.00 89.06 97 VAL A C 1
ATOM 856 O O . VAL A 1 97 ? 0.872 9.799 1.229 1.00 89.06 97 VAL A O 1
ATOM 859 N N . ASP A 1 98 ? 2.729 11.072 1.200 1.00 92.25 98 ASP A N 1
ATOM 860 C CA . ASP A 1 98 ? 2.861 11.169 2.659 1.00 92.25 98 ASP A CA 1
ATOM 861 C C . ASP A 1 98 ? 1.644 11.842 3.293 1.00 92.25 98 ASP A C 1
ATOM 863 O O . ASP A 1 98 ? 1.037 11.292 4.213 1.00 92.25 98 ASP A O 1
ATOM 867 N N . ASN A 1 99 ? 1.231 12.988 2.752 1.00 93.38 99 ASN A N 1
ATOM 868 C CA . ASN A 1 99 ? 0.068 13.729 3.230 1.00 93.38 99 ASN A CA 1
ATOM 869 C C . ASN A 1 99 ? -1.213 12.888 3.171 1.00 93.38 99 ASN A C 1
ATOM 871 O O . ASN A 1 99 ? -2.001 12.900 4.122 1.00 93.38 99 ASN A O 1
ATOM 875 N N . LYS A 1 100 ? -1.419 12.138 2.081 1.00 93.81 100 LYS A N 1
ATOM 876 C CA . LYS A 1 100 ? -2.575 11.246 1.928 1.00 93.81 100 LYS A CA 1
ATOM 877 C C . LYS A 1 100 ? -2.558 10.131 2.969 1.00 93.81 100 LYS A C 1
ATOM 879 O O . LYS A 1 100 ? -3.552 9.957 3.671 1.00 93.81 100 LYS A O 1
ATOM 884 N N . ILE A 1 101 ? -1.444 9.413 3.132 1.00 94.56 101 ILE A N 1
ATOM 885 C CA . ILE A 1 101 ? -1.348 8.334 4.131 1.00 94.56 101 ILE A CA 1
ATOM 886 C C . ILE A 1 101 ? -1.578 8.888 5.545 1.00 94.56 101 ILE A C 1
ATOM 888 O O . ILE A 1 101 ? -2.386 8.339 6.293 1.00 94.56 101 ILE A O 1
ATOM 892 N N . GLN A 1 102 ? -0.951 10.016 5.893 1.00 95.56 102 GLN A N 1
ATOM 893 C CA . GLN A 1 102 ? -1.114 10.666 7.199 1.00 95.56 102 GLN A CA 1
ATOM 894 C C . GLN A 1 102 ? -2.554 11.110 7.474 1.00 95.56 102 GLN A C 1
ATOM 896 O O . GLN A 1 102 ? -3.037 11.004 8.604 1.00 95.56 102 GLN A O 1
ATOM 901 N N . LYS A 1 103 ? -3.270 11.585 6.451 1.00 95.62 103 LYS A N 1
ATOM 902 C CA . LYS A 1 103 ? -4.700 11.883 6.563 1.00 95.62 103 LYS A CA 1
ATOM 903 C C . LYS A 1 103 ? -5.492 10.624 6.929 1.00 95.62 103 LYS A C 1
ATOM 905 O O . LYS A 1 103 ? -6.253 10.656 7.891 1.00 95.62 103 LYS A O 1
ATOM 910 N N . TYR A 1 104 ? -5.269 9.511 6.231 1.00 95.50 104 TYR A N 1
ATOM 911 C CA . T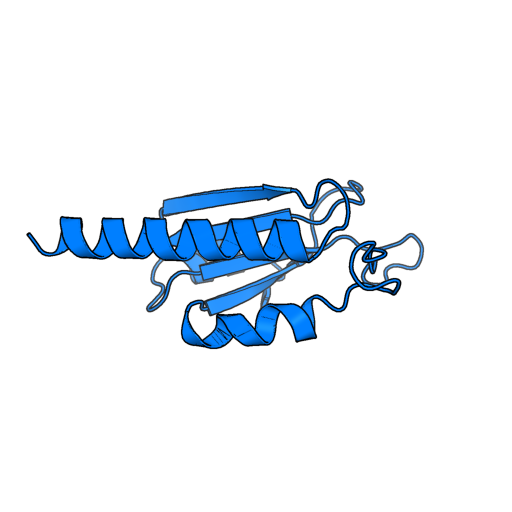YR A 1 104 ? -6.002 8.272 6.500 1.00 95.50 104 TYR A CA 1
ATOM 912 C C . TYR A 1 104 ? -5.658 7.632 7.846 1.00 95.50 104 TYR A C 1
ATOM 914 O O . TYR A 1 104 ? -6.533 7.018 8.452 1.00 95.50 104 TYR A O 1
ATOM 922 N N . ILE A 1 105 ? -4.435 7.813 8.359 1.00 95.44 105 ILE A N 1
ATOM 923 C CA . ILE A 1 105 ? -4.100 7.441 9.744 1.00 95.44 105 ILE A CA 1
ATOM 924 C C . ILE A 1 105 ? -5.051 8.153 10.717 1.00 95.44 105 ILE A C 1
ATOM 926 O O . ILE A 1 105 ? -5.680 7.498 11.548 1.00 95.44 105 ILE A O 1
ATOM 930 N N . LYS A 1 106 ? -5.216 9.475 10.575 1.00 94.38 106 LYS A N 1
ATOM 931 C CA . LYS A 1 106 ? -6.110 10.269 11.434 1.00 94.38 106 LYS A CA 1
ATOM 932 C C . LYS A 1 106 ? -7.572 9.848 11.289 1.00 94.38 106 LYS A C 1
ATOM 934 O O . LYS A 1 106 ? -8.271 9.734 12.293 1.00 94.38 106 LYS A O 1
ATOM 939 N N . ASP A 1 107 ? -8.025 9.579 10.066 1.00 92.94 107 ASP A N 1
ATOM 940 C CA . ASP A 1 107 ? -9.394 9.112 9.819 1.00 92.94 107 ASP A CA 1
ATOM 941 C C . ASP A 1 107 ? -9.649 7.766 10.527 1.00 92.94 107 ASP A C 1
ATOM 943 O O . ASP A 1 107 ? -10.656 7.600 11.217 1.00 92.94 107 ASP A O 1
ATOM 947 N N . ILE A 1 108 ? -8.697 6.830 10.454 1.00 93.25 108 ILE A N 1
ATOM 948 C CA . ILE A 1 108 ? -8.763 5.538 11.157 1.00 93.25 108 ILE A CA 1
ATOM 949 C C . ILE A 1 108 ? -8.762 5.710 12.679 1.00 93.25 108 ILE A C 1
ATOM 951 O O . ILE A 1 108 ? -9.484 5.000 13.381 1.00 93.25 108 ILE A O 1
ATOM 955 N N . GLU A 1 109 ? -7.974 6.638 13.221 1.00 92.19 109 GLU A N 1
ATOM 956 C CA . GLU A 1 109 ? -8.000 6.950 14.654 1.00 92.19 109 GLU A CA 1
ATOM 957 C C . GLU A 1 109 ? -9.361 7.485 15.111 1.00 92.19 109 GLU A C 1
ATOM 959 O O . GLU A 1 109 ? -9.824 7.128 16.198 1.00 92.19 109 GLU A O 1
ATOM 964 N N . CYS A 1 110 ? -10.031 8.290 14.285 1.00 89.00 110 CYS A N 1
ATOM 965 C CA . CYS A 1 110 ? -11.395 8.742 14.548 1.00 89.00 110 CYS A CA 1
ATOM 966 C C . CYS A 1 110 ? -12.386 7.567 14.558 1.00 89.00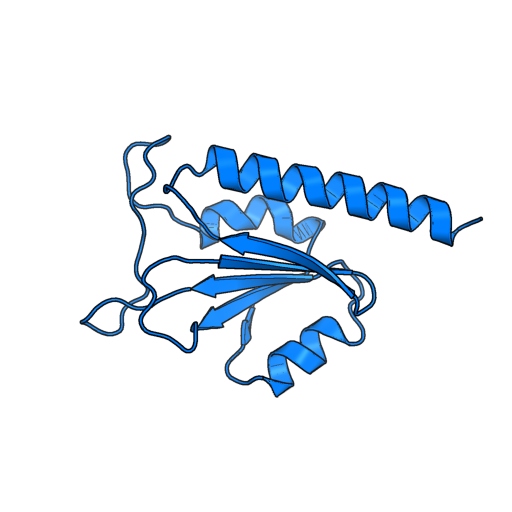 110 CYS A C 1
ATOM 968 O O . CYS A 1 110 ? -13.160 7.453 15.509 1.00 89.00 110 CYS A O 1
ATOM 970 N N . PHE A 1 111 ? -12.306 6.652 13.583 1.00 86.94 111 PHE A N 1
ATOM 971 C CA . PHE A 1 111 ? -13.139 5.439 13.558 1.00 86.94 111 PHE A CA 1
ATOM 972 C C . PHE A 1 111 ? -12.917 4.545 14.788 1.00 86.94 111 PHE A C 1
ATOM 974 O O . PHE A 1 111 ? -13.869 4.074 15.408 1.00 86.94 111 PHE A O 1
ATOM 981 N N . LYS A 1 112 ? -11.661 4.367 15.219 1.00 87.94 112 LYS A N 1
ATOM 982 C CA . LYS A 1 112 ? -11.334 3.622 16.449 1.00 87.94 112 LYS A CA 1
ATOM 983 C C . LYS A 1 112 ? -12.013 4.205 17.690 1.00 87.94 112 LYS A C 1
ATOM 985 O O . LYS A 1 112 ? -12.360 3.456 18.597 1.00 87.94 112 LYS A O 1
ATOM 990 N N . ARG A 1 113 ? -12.167 5.532 17.764 1.00 85.19 113 ARG A N 1
ATOM 991 C CA . ARG A 1 113 ? -12.807 6.206 18.906 1.00 85.19 113 ARG A CA 1
ATOM 992 C C . ARG A 1 113 ? -14.323 6.047 18.896 1.00 85.19 113 ARG A C 1
ATOM 994 O O . ARG A 1 113 ? -14.888 5.877 19.970 1.00 85.19 113 ARG A O 1
ATOM 1001 N N . SER A 1 114 ? -14.960 6.084 17.725 1.00 79.56 114 SER A N 1
ATOM 1002 C CA . SER A 1 114 ? -16.410 5.881 17.607 1.00 79.56 114 SER A CA 1
ATOM 1003 C C . SER A 1 114 ? -16.836 4.441 17.882 1.00 79.56 114 SER A C 1
ATOM 1005 O O . SER A 1 114 ? -17.915 4.232 18.412 1.00 79.56 114 SER A O 1
ATOM 1007 N N . ASP A 1 115 ? -15.987 3.459 17.570 1.00 71.25 115 ASP A N 1
ATOM 1008 C CA . ASP A 1 115 ? -16.286 2.037 17.799 1.00 71.25 115 ASP A CA 1
ATOM 1009 C C . ASP A 1 115 ? -16.178 1.610 19.275 1.00 71.25 115 ASP A C 1
ATOM 1011 O O . ASP A 1 115 ? -16.624 0.523 19.635 1.00 71.25 115 ASP A O 1
ATOM 1015 N N . ASN A 1 116 ? -15.544 2.432 20.117 1.00 62.16 116 ASN A N 1
ATOM 1016 C CA . ASN A 1 116 ? -15.330 2.166 21.544 1.00 62.16 116 ASN A CA 1
ATOM 1017 C C . ASN A 1 116 ? -16.353 2.882 22.454 1.00 62.16 116 ASN A C 1
ATOM 1019 O O . ASN A 1 116 ? -16.171 2.883 23.674 1.00 62.16 116 ASN A O 1
ATOM 1023 N N . GLN A 1 117 ? -17.379 3.519 21.877 1.00 48.94 117 GLN A N 1
ATOM 1024 C CA . GLN A 1 117 ? -18.530 4.106 22.582 1.00 48.94 117 GLN A CA 1
ATOM 1025 C C . GLN A 1 117 ? -19.745 3.184 22.507 1.00 48.94 117 GLN A C 1
ATOM 1027 O O . GLN A 1 117 ? -20.471 3.128 23.525 1.00 48.94 117 GLN A O 1
#

Radius of gyration: 14.54 Å; chains: 1; bounding box: 34×31×43 Å

Foldseek 3Di:
DEEDEDPVSVCVCQQDDPAKAKEKAFEADPVRHTDFDQAPQVRGTDDVVVLCVVCVVRHDYYYYYDPDPPNWMWMWIHDNSDTPDTGICDDRHSVVVVVVVVVSSVVVVVVVVVVVD

Organism: Caenorhabditis remanei (NCBI:txid31234)